Protein 3T8R (pdb70)

Organism: Staphylococcus aureus (strain Mu50 / ATCC 700699) (NCBI:txid158878)

Secondary structure (DSSP, 8-state):
-HHHHHHHHHHHHHHTTTTS--EEHHHHHHHTT--HHHHHHHHHHHHHTTSEEE-SSSSSEEEESS-GGG-BHHHHHHHHH-----TTS-HHHHHHHHHHHHHHHHHHHT-BHHHHHT----

Structure (mmCIF, N/CA/C/O backbone):
data_3T8R
#
_entry.id   3T8R
#
_cell.length_a   77.104
_cell.length_b   52.504
_cell.length_c   33.443
_cell.angle_alpha   90.00
_cell.angle_beta   98.52
_cell.angle_gamma   90.00
#
_symmetry.space_group_name_H-M   'C 1 2 1'
#
loop_
_entity.id
_entity.type
_entity.pdbx_description
1 polymer 'Staphylococcus aureus CymR'
2 water water
#
loop_
_atom_site.group_PDB
_atom_site.id
_atom_site.type_symbol
_atom_site.label_atom_id
_atom_site.label_alt_id
_atom_site.label_comp_id
_atom_site.label_asym_id
_atom_site.label_entity_id
_atom_site.label_seq_id
_atom_site.pdbx_PDB_ins_code
_atom_site.Cartn_x
_atom_site.Cartn_y
_atom_site.Cartn_z
_atom_site.occupancy
_atom_site.B_iso_or_equiv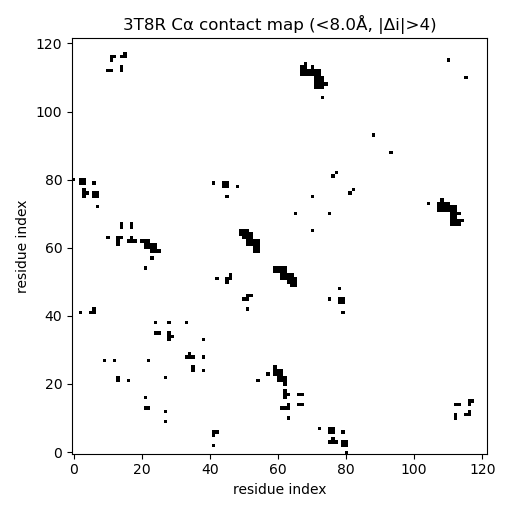
_atom_site.auth_seq_id
_atom_site.auth_comp_id
_atom_site.auth_asym_id
_atom_site.auth_atom_id
_atom_site.pdbx_PDB_model_num
ATOM 1 N N . SER A 1 7 ? -5.868 -13.106 4.414 1.00 44.84 4 SER A N 1
ATOM 2 C CA . SER A 1 7 ? -6.451 -13.946 5.461 1.00 41.78 4 SER A CA 1
ATOM 3 C C . SER A 1 7 ? -7.929 -14.200 5.212 1.00 37.88 4 SER A C 1
ATOM 4 O O . SER A 1 7 ? -8.733 -13.264 5.223 1.00 33.39 4 SER A O 1
ATOM 7 N N . THR A 1 8 ? -8.278 -15.466 4.989 1.00 36.09 5 THR A N 1
ATOM 8 C CA . THR A 1 8 ? -9.655 -15.836 4.705 1.00 30.71 5 THR A CA 1
ATOM 9 C C . THR A 1 8 ? -10.578 -15.426 5.857 1.00 26.49 5 THR A C 1
ATOM 10 O O . THR A 1 8 ? -11.650 -14.867 5.626 1.00 26.75 5 THR A O 1
ATOM 14 N N . LYS A 1 9 ? -10.153 -15.698 7.086 1.00 25.59 6 LYS A N 1
ATOM 15 C CA . LYS A 1 9 ? -10.906 -15.285 8.274 1.00 22.35 6 LYS A CA 1
ATOM 16 C C . LYS A 1 9 ? -11.128 -13.772 8.292 1.00 25.15 6 LYS A C 1
ATOM 17 O O . LYS A 1 9 ? -12.219 -13.300 8.600 1.00 24.63 6 LYS A O 1
ATOM 23 N N . GLY A 1 10 ? -10.076 -13.021 7.979 1.00 25.76 7 GLY A N 1
ATOM 24 C CA . GLY A 1 10 ? -10.146 -11.574 7.963 1.00 27.71 7 GLY A CA 1
ATOM 25 C C . GLY A 1 10 ? -11.159 -11.081 6.953 1.00 24.98 7 GLY A C 1
ATOM 26 O O . GLY A 1 10 ? -11.999 -10.245 7.277 1.00 23.24 7 GLY A O 1
ATOM 27 N N . ARG A 1 11 ? -11.087 -11.602 5.731 1.00 23.59 8 ARG A N 1
ATOM 28 C CA . ARG A 1 11 ? -12.035 -11.200 4.698 1.00 24.86 8 ARG A CA 1
ATOM 29 C C . ARG A 1 11 ? -13.474 -11.471 5.111 1.00 24.01 8 ARG A C 1
ATOM 30 O O . ARG A 1 11 ? -14.332 -10.595 5.007 1.00 22.90 8 ARG A O 1
ATOM 38 N N . TYR A 1 12 ? -13.747 -12.687 5.566 1.00 21.19 9 TYR A N 1
ATOM 39 C CA . TYR A 1 12 ? -15.124 -13.027 5.933 1.00 20.08 9 TYR A CA 1
ATOM 40 C C . TYR A 1 12 ? -15.569 -12.286 7.185 1.00 21.38 9 TYR A C 1
ATOM 41 O O . TYR A 1 12 ? -16.719 -11.908 7.292 1.00 20.09 9 TYR A O 1
ATOM 50 N N . GLY A 1 13 ? -14.645 -12.049 8.109 1.00 21.33 10 GLY A N 1
ATOM 51 C CA . GLY A 1 13 ? -14.965 -11.250 9.280 1.00 21.10 10 GLY A CA 1
ATOM 52 C C . GLY A 1 13 ? -15.392 -9.842 8.908 1.00 22.06 10 GLY A C 1
ATOM 53 O O . GLY A 1 13 ? -16.348 -9.297 9.470 1.00 20.21 10 GLY A O 1
ATOM 54 N N . LEU A 1 14 ? -14.672 -9.254 7.949 1.00 19.11 11 LEU A N 1
ATOM 55 C CA . LEU A 1 14 ? -14.968 -7.926 7.456 1.00 20.35 11 LEU A CA 1
ATOM 56 C C . LEU A 1 14 ? -16.346 -7.904 6.818 1.00 21.72 11 LEU A C 1
ATOM 57 O O . LEU A 1 14 ? -17.129 -6.988 7.062 1.00 19.37 11 LEU A O 1
ATOM 62 N N . THR A 1 15 ? -16.639 -8.919 6.009 1.00 21.62 12 THR A N 1
ATOM 63 C CA . THR A 1 15 ? -17.968 -9.043 5.405 1.00 21.12 12 THR A CA 1
ATOM 64 C C . THR A 1 15 ? -19.088 -9.118 6.442 1.00 23.24 12 THR A C 1
ATOM 65 O O . THR A 1 15 ? -20.117 -8.464 6.294 1.00 25.67 12 THR A O 1
ATOM 69 N N . LEU A 1 16 ? -18.888 -9.917 7.486 1.00 20.88 13 LEU A N 1
ATOM 70 C CA . LEU A 1 16 ? -19.818 -10.001 8.611 1.00 23.10 13 LEU A CA 1
ATOM 71 C C . LEU A 1 16 ? -20.076 -8.600 9.184 1.00 21.28 13 LEU A C 1
ATOM 72 O O . LEU A 1 16 ? -21.220 -8.171 9.363 1.00 21.21 13 LEU A O 1
ATOM 77 N N . MET A 1 17 ? -18.998 -7.878 9.446 1.00 19.29 14 MET A N 1
ATOM 78 C CA . MET A 1 17 ? -19.095 -6.578 10.091 1.00 18.38 14 MET A CA 1
ATOM 79 C C . MET A 1 17 ? -19.792 -5.533 9.212 1.00 18.67 14 MET A C 1
ATOM 80 O O . MET A 1 17 ? -20.539 -4.696 9.710 1.00 22.13 14 MET A O 1
ATOM 85 N N . ILE A 1 18 ? -19.560 -5.589 7.907 1.00 20.38 15 ILE A N 1
ATOM 86 C CA . ILE A 1 18 ? -20.224 -4.669 6.992 1.00 21.12 15 ILE A CA 1
ATOM 87 C C . ILE A 1 18 ? -21.728 -4.921 7.004 1.00 23.33 15 ILE A C 1
ATOM 88 O O . ILE A 1 18 ? -22.523 -3.984 7.033 1.00 26.77 15 ILE A O 1
ATOM 93 N N . SER A 1 19 ? -22.110 -6.192 7.011 1.00 23.39 16 SER A N 1
ATOM 94 C CA . SER A 1 19 ? -23.518 -6.577 7.106 1.00 27.46 16 SER A CA 1
ATOM 95 C C . SER A 1 19 ? -24.161 -6.001 8.363 1.00 26.50 16 SER A C 1
ATOM 96 O O . SER A 1 19 ? -25.243 -5.414 8.324 1.00 26.37 16 SER A O 1
ATOM 99 N N . LEU A 1 20 ? -23.486 -6.170 9.488 1.00 24.62 17 LEU A N 1
ATOM 100 C CA . LEU A 1 20 ? -24.016 -5.663 10.740 1.00 22.71 17 LEU A CA 1
ATOM 101 C C . LEU A 1 20 ? -24.046 -4.136 10.748 1.00 26.28 17 LEU A C 1
ATOM 102 O O . LEU A 1 20 ? -24.963 -3.527 11.310 1.00 26.95 17 LEU A O 1
ATOM 107 N N . ALA A 1 21 ? -23.049 -3.519 10.124 1.00 22.78 18 ALA A N 1
ATOM 108 C CA . ALA A 1 21 ? -22.965 -2.068 10.074 1.00 23.22 18 ALA A CA 1
ATOM 109 C C . ALA A 1 21 ? -24.121 -1.516 9.253 1.00 29.85 18 ALA A C 1
ATOM 110 O O . ALA A 1 21 ? -24.661 -0.450 9.549 1.00 32.94 18 ALA A O 1
ATOM 112 N N . LYS A 1 22 ? -24.522 -2.261 8.235 1.00 30.36 19 LYS A N 1
ATOM 113 C CA . LYS A 1 22 ? -25.611 -1.815 7.374 1.00 32.45 19 LYS A CA 1
ATOM 114 C C . LYS A 1 22 ? -26.950 -1.874 8.089 1.00 39.62 19 LYS A C 1
ATOM 115 O O . LYS A 1 22 ? -27.967 -1.426 7.562 1.00 43.34 19 LYS A O 1
ATOM 121 N N . LYS A 1 23 ? -26.940 -2.419 9.298 1.00 37.52 20 LYS A N 1
ATOM 122 C CA . LYS A 1 23 ? -28.153 -2.551 10.086 1.00 41.96 20 LYS A CA 1
ATOM 123 C C . LYS A 1 23 ? -28.046 -1.854 11.440 1.00 43.81 20 LYS A C 1
ATOM 124 O O . LYS A 1 23 ? -28.962 -1.948 12.254 1.00 47.87 20 LYS A O 1
ATOM 130 N N . GLU A 1 24 ? -26.940 -1.154 11.691 1.00 41.62 21 GLU A N 1
ATOM 131 C CA . GLU A 1 24 ? -26.709 -0.593 13.024 1.00 43.24 21 GLU A CA 1
ATOM 132 C C . GLU A 1 24 ? -27.956 0.089 13.602 1.00 46.08 21 GLU A C 1
ATOM 133 O O . GLU A 1 24 ? -28.521 0.994 12.991 1.00 51.20 21 GLU A O 1
ATOM 139 N N . GLY A 1 25 ? -28.384 -0.364 14.776 1.00 47.35 22 GLY A N 1
ATOM 140 C CA . GLY A 1 25 ? -29.523 0.226 15.455 1.00 52.24 22 GLY A CA 1
ATOM 141 C C . GLY A 1 25 ? -30.878 -0.239 14.944 1.00 55.32 22 GLY A C 1
ATOM 142 O O . GLY A 1 25 ? -31.903 0.365 15.258 1.00 60.28 22 GLY A O 1
ATOM 143 N N . GLN A 1 26 ? -30.887 -1.313 14.159 1.00 56.14 23 GLN A N 1
ATOM 144 C CA . GLN A 1 26 ? -32.131 -1.849 13.608 1.00 54.20 23 GLN A CA 1
ATOM 145 C C . GLN A 1 26 ? -32.378 -3.297 14.023 1.00 53.45 23 GLN A C 1
ATOM 146 O O . GLN A 1 26 ? -32.941 -4.083 13.257 1.00 59.21 23 GLN A O 1
ATOM 152 N N . GLY A 1 27 ? -31.961 -3.654 15.229 1.00 49.76 24 GLY A N 1
ATOM 153 C CA . GLY A 1 27 ? -32.153 -5.009 15.704 1.00 48.73 24 GLY A CA 1
ATOM 154 C C . GLY A 1 27 ? -30.998 -5.910 15.317 1.00 51.28 24 GLY A C 1
ATOM 155 O O . GLY A 1 27 ? -29.838 -5.501 15.382 1.00 50.99 24 GLY A O 1
ATOM 156 N N . CYS A 1 28 ? -31.307 -7.127 14.886 1.00 48.06 25 CYS A N 1
ATOM 157 C CA . CYS A 1 28 ? -30.269 -8.134 14.716 1.00 43.14 25 CYS A CA 1
ATOM 158 C C . CYS A 1 28 ? -30.286 -8.871 13.386 1.00 44.18 25 CYS A C 1
ATOM 159 O O . CYS A 1 28 ? -31.276 -8.859 12.653 1.00 45.94 25 CYS A O 1
ATOM 162 N N . ILE A 1 29 ? -29.160 -9.509 13.086 1.00 38.51 26 ILE A N 1
ATOM 163 C CA . ILE A 1 29 ? -29.060 -10.402 11.951 1.00 37.72 26 ILE A CA 1
ATOM 164 C C . ILE A 1 29 ? -28.662 -11.774 12.472 1.00 36.82 26 ILE A C 1
ATOM 165 O O . ILE A 1 29 ? -27.747 -11.896 13.291 1.00 32.65 26 ILE A O 1
ATOM 170 N N . SER A 1 30 ? -29.361 -12.807 12.016 1.00 37.78 27 SER A N 1
ATOM 171 C CA . SER A 1 30 ? -29.060 -14.162 12.458 1.00 34.96 27 SER A CA 1
ATOM 172 C C . SER A 1 30 ? -27.731 -14.607 11.885 1.00 32.97 27 SER A C 1
ATOM 173 O O . SER A 1 30 ? -27.374 -14.241 10.762 1.00 33.48 27 SER A O 1
ATOM 176 N N . LEU A 1 31 ? -26.991 -15.389 12.661 1.00 33.84 28 LEU A N 1
ATOM 177 C CA . LEU A 1 31 ? -25.776 -16.001 12.148 1.00 31.39 28 LEU A CA 1
ATOM 178 C C . LEU A 1 31 ? -26.145 -16.828 10.938 1.00 33.18 28 LEU A C 1
ATOM 179 O O . LEU A 1 31 ? -25.444 -16.826 9.924 1.00 32.87 28 LEU A O 1
ATOM 184 N N . LYS A 1 32 ? -27.264 -17.531 11.051 1.00 32.85 29 LYS A N 1
ATOM 185 C CA . LYS A 1 32 ? -27.732 -18.379 9.962 1.00 36.92 29 LYS A CA 1
ATOM 186 C C . LYS A 1 32 ? -27.850 -17.604 8.651 1.00 31.94 29 LYS A C 1
ATOM 187 O O . LYS A 1 32 ? -27.412 -18.078 7.603 1.00 33.25 29 LYS A O 1
ATOM 193 N N . SER A 1 33 ? -28.426 -16.408 8.710 1.00 35.05 30 SER A N 1
ATOM 194 C CA . SER A 1 33 ? -28.622 -15.625 7.493 1.00 34.87 30 SER A CA 1
ATOM 195 C C . SER A 1 33 ? -27.294 -15.101 6.912 1.00 34.20 30 SER A C 1
ATOM 196 O O . SER A 1 33 ? -27.100 -15.114 5.709 1.00 32.57 30 SER A O 1
ATOM 199 N N . ILE A 1 34 ? -26.374 -14.675 7.771 1.00 30.47 31 ILE A N 1
ATOM 200 C CA . ILE A 1 34 ? -25.065 -14.215 7.309 1.00 30.97 31 ILE A CA 1
ATOM 201 C C . ILE A 1 34 ? -24.262 -15.338 6.656 1.00 30.23 31 ILE A C 1
ATOM 202 O O . ILE A 1 34 ? -23.667 -15.149 5.589 1.00 32.66 31 ILE A O 1
ATOM 207 N N . ALA A 1 35 ? -24.246 -16.509 7.288 1.00 28.91 32 ALA A N 1
ATOM 208 C CA . ALA A 1 35 ? -23.530 -17.658 6.747 1.00 28.79 32 ALA A CA 1
ATOM 209 C C . ALA A 1 35 ? -24.085 -18.019 5.376 1.00 29.49 32 ALA A C 1
ATOM 210 O O . ALA A 1 35 ? -23.337 -18.242 4.425 1.00 29.63 32 ALA A O 1
ATOM 212 N N . GLU A 1 36 ? -25.407 -18.079 5.288 1.00 31.28 33 GLU A N 1
ATOM 213 C CA . GLU A 1 36 ? -26.057 -18.401 4.032 1.00 35.14 33 GLU A CA 1
ATOM 214 C C . GLU A 1 36 ? -25.730 -17.348 2.989 1.00 34.77 33 GLU A C 1
ATOM 215 O O . GLU A 1 36 ? -25.353 -17.686 1.873 1.00 35.75 33 GLU A O 1
ATOM 221 N N . GLU A 1 37 ? -25.845 -16.079 3.371 1.00 37.02 34 GLU A N 1
ATOM 222 C CA . GLU A 1 37 ? -25.570 -14.974 2.449 1.00 36.26 34 GLU A CA 1
ATOM 223 C C . GLU A 1 37 ? -24.155 -15.006 1.870 1.00 37.09 34 GLU A C 1
ATOM 224 O O . GLU A 1 37 ? -23.923 -14.503 0.770 1.00 43.34 34 GLU A O 1
ATOM 230 N N . ASN A 1 38 ? -23.217 -15.598 2.605 1.00 33.22 35 ASN A N 1
ATOM 231 C CA . ASN A 1 38 ? -21.801 -15.573 2.220 1.00 32.00 35 ASN A CA 1
ATOM 232 C C . ASN A 1 38 ? -21.162 -16.929 1.928 1.00 29.34 35 ASN A C 1
ATOM 233 O O . ASN A 1 38 ? -19.940 -17.049 1.800 1.00 28.83 35 ASN A O 1
ATOM 238 N N . ASN A 1 39 ? -22.000 -17.948 1.804 1.00 29.71 36 ASN A N 1
ATOM 239 C CA . ASN A 1 39 ? -21.540 -19.281 1.466 1.00 27.39 36 ASN A CA 1
ATOM 240 C C . ASN A 1 39 ? -20.505 -19.826 2.439 1.00 26.38 36 ASN A C 1
ATOM 241 O O . ASN A 1 39 ? -19.473 -20.337 2.032 1.00 26.26 36 ASN A O 1
ATOM 246 N N . LEU A 1 40 ? -20.793 -19.714 3.731 1.00 24.49 37 LEU A N 1
ATOM 247 C CA . LEU A 1 40 ? -19.908 -20.222 4.769 1.00 22.87 37 LEU A CA 1
ATOM 248 C C . LEU A 1 40 ? -20.741 -21.135 5.653 1.00 22.36 37 LEU A C 1
ATOM 249 O O . LEU A 1 40 ? -21.939 -20.931 5.785 1.00 25.71 37 LEU A O 1
ATOM 254 N N . SER A 1 41 ? -20.113 -22.123 6.273 1.00 21.38 38 SER A N 1
ATOM 255 C CA . SER A 1 41 ? -20.813 -22.894 7.307 1.00 22.65 38 SER A CA 1
ATOM 256 C C . SER A 1 41 ? -21.042 -22.030 8.541 1.00 27.16 38 SER A C 1
ATOM 257 O O . SER A 1 41 ? -20.251 -21.127 8.824 1.00 25.56 38 SER A O 1
ATOM 260 N N . ASP A 1 42 ? -22.121 -22.310 9.275 1.00 26.47 39 ASP A N 1
ATOM 261 C CA . ASP A 1 42 ? -22.411 -21.591 10.515 1.00 28.79 39 ASP A CA 1
ATOM 262 C C . ASP A 1 42 ? -21.278 -21.801 11.507 1.00 24.62 39 ASP A C 1
ATOM 263 O O . ASP A 1 42 ? -20.953 -20.910 12.289 1.00 28.38 39 ASP A O 1
ATOM 268 N N . LEU A 1 43 ? -20.677 -22.978 11.459 1.00 23.73 40 LEU A N 1
ATOM 269 C CA . LEU A 1 43 ? -19.592 -23.318 12.366 1.00 26.68 40 LEU A CA 1
ATOM 270 C C . LEU A 1 43 ? -18.370 -22.447 12.088 1.00 30.28 40 LEU A C 1
ATOM 271 O O . LEU A 1 43 ? -17.704 -21.982 13.014 1.00 30.15 40 LEU A O 1
ATOM 276 N N . TYR A 1 44 ? -18.078 -22.220 10.809 1.00 23.50 41 TYR A N 1
ATOM 277 C CA . TYR A 1 44 ? -16.955 -21.379 10.450 1.00 28.04 41 TYR A CA 1
ATOM 278 C C . TYR A 1 44 ? -17.237 -19.946 10.885 1.00 24.51 41 TYR A C 1
ATOM 279 O O . TYR A 1 44 ? -16.352 -19.259 11.382 1.00 26.52 41 TYR A O 1
ATOM 288 N N . LEU A 1 45 ? -18.479 -19.506 10.722 1.00 24.92 42 LEU A N 1
ATOM 289 C CA . LEU A 1 45 ? -18.848 -18.144 11.092 1.00 24.86 42 LEU A CA 1
ATOM 290 C C . LEU A 1 45 ? -18.640 -17.974 12.592 1.00 24.47 42 LEU A C 1
ATOM 291 O O . LEU A 1 45 ? -18.194 -16.928 13.058 1.00 24.04 42 LEU A O 1
ATOM 296 N N . GLU A 1 46 ? -18.963 -19.020 13.337 1.00 27.30 43 GLU A N 1
ATOM 297 C CA . GLU A 1 46 ? -18.821 -19.001 14.786 1.00 27.98 43 GLU A CA 1
ATOM 298 C C . GLU A 1 46 ? -17.397 -18.670 15.210 1.00 27.48 43 GLU A C 1
ATOM 299 O O . GLU A 1 46 ? -17.187 -17.982 16.207 1.00 31.02 43 GLU A O 1
ATOM 305 N N . GLN A 1 47 ? -16.421 -19.146 14.447 1.00 27.97 44 GLN A N 1
ATOM 306 C CA . GLN A 1 47 ? -15.015 -18.888 14.749 1.00 29.57 44 GLN A CA 1
ATOM 307 C C . GLN A 1 47 ? -14.617 -17.438 14.512 1.00 31.69 44 GLN A C 1
ATOM 308 O O . GLN A 1 47 ? -13.620 -16.965 15.055 1.00 34.79 44 GLN A O 1
ATOM 314 N N . LEU A 1 48 ? -15.397 -16.736 13.700 1.00 25.52 45 LEU A N 1
ATOM 315 C CA . LEU A 1 48 ? -15.136 -15.328 13.442 1.00 27.34 45 LEU A CA 1
ATOM 316 C C . LEU A 1 48 ? -15.833 -14.508 14.505 1.00 26.37 45 LEU A C 1
ATOM 317 O O . LEU A 1 48 ? -15.298 -13.520 15.000 1.00 26.52 45 LEU A O 1
ATOM 322 N N . VAL A 1 49 ? -17.043 -14.925 14.847 1.00 25.53 46 VAL A N 1
ATOM 323 C CA . VAL A 1 49 ? -17.846 -14.202 15.818 1.00 24.30 46 VAL A CA 1
ATOM 324 C C . VAL A 1 49 ? -17.177 -14.190 17.186 1.00 30.55 46 VAL A C 1
ATOM 325 O O . VAL A 1 49 ? -17.159 -13.166 17.866 1.00 32.00 46 VAL A O 1
ATOM 329 N N . GLY A 1 50 ? -16.621 -15.327 17.582 1.00 31.64 47 GLY A N 1
ATOM 330 C CA . GLY A 1 50 ? -15.971 -15.443 18.877 1.00 31.21 47 GLY A CA 1
ATOM 331 C C . GLY A 1 50 ? -15.064 -14.271 19.218 1.00 30.82 47 GLY A C 1
ATOM 332 O O . GLY A 1 50 ? -15.306 -13.565 20.201 1.00 30.50 47 GLY A O 1
ATOM 333 N N . PRO A 1 51 ? -14.017 -14.055 18.406 1.00 28.72 48 PRO A N 1
ATOM 334 C CA . PRO A 1 51 ? -13.044 -12.980 18.623 1.00 28.95 48 PRO A CA 1
ATOM 335 C C . PRO A 1 51 ? -13.643 -11.573 18.537 1.00 28.51 48 PRO A C 1
ATOM 336 O O . PRO A 1 51 ? -13.256 -10.707 19.316 1.00 28.12 48 PRO A O 1
ATOM 340 N N . LEU A 1 52 ? -14.575 -11.354 17.616 1.00 26.59 49 LEU A N 1
ATOM 341 C CA . LEU A 1 52 ? -15.254 -10.061 17.505 1.00 24.90 49 LEU A CA 1
ATOM 342 C C . LEU A 1 52 ? -16.082 -9.733 18.752 1.00 26.41 49 LEU A C 1
ATOM 343 O O . LEU A 1 52 ? -16.144 -8.581 19.211 1.00 25.54 49 LEU A O 1
ATOM 348 N N . ARG A 1 53 ? -16.716 -10.761 19.299 1.00 25.28 50 ARG A N 1
ATOM 349 C CA . ARG A 1 53 ? -17.512 -10.622 20.504 1.00 28.75 50 ARG A CA 1
ATOM 350 C C . ARG A 1 53 ? -16.587 -10.331 21.687 1.00 27.42 50 ARG A C 1
ATOM 351 O O . ARG A 1 53 ? -16.850 -9.446 22.505 1.00 26.93 50 ARG A O 1
ATOM 359 N N . ASN A 1 54 ? -15.487 -11.065 21.761 1.00 29.25 51 ASN A N 1
ATOM 360 C CA . ASN A 1 54 ? -14.537 -10.900 22.856 1.00 31.51 51 ASN A CA 1
ATOM 361 C C . ASN A 1 54 ? -13.881 -9.530 22.883 1.00 32.69 51 ASN A C 1
ATOM 362 O O . ASN A 1 54 ? -13.544 -9.013 23.947 1.00 33.51 51 ASN A O 1
ATOM 367 N N . ALA A 1 55 ? -13.714 -8.936 21.706 1.00 29.73 52 ALA A N 1
ATOM 368 C CA . ALA A 1 55 ? -13.133 -7.604 21.599 1.00 31.28 52 ALA A CA 1
ATOM 369 C C . ALA A 1 55 ? -14.170 -6.522 21.865 1.00 30.39 52 ALA A C 1
ATOM 370 O O . ALA A 1 55 ? -13.835 -5.344 21.908 1.00 31.79 52 ALA A O 1
ATOM 372 N N . GLY A 1 56 ? -15.429 -6.927 22.005 1.00 25.56 53 GLY A N 1
ATOM 373 C CA . GLY A 1 56 ? -16.515 -6.012 22.316 1.00 26.69 53 GLY A CA 1
ATOM 374 C C . GLY A 1 56 ? -17.111 -5.262 21.134 1.00 25.83 53 GLY A C 1
ATOM 375 O O . GLY A 1 56 ? -17.824 -4.278 21.309 1.00 23.54 53 GLY A O 1
ATOM 376 N N . LEU A 1 57 ? -16.829 -5.723 19.920 1.00 22.84 54 LEU A N 1
ATOM 377 C CA . LEU A 1 57 ? -17.294 -5.006 18.737 1.00 20.41 54 LEU A CA 1
ATOM 378 C C . LEU A 1 57 ? -18.707 -5.384 18.357 1.00 18.73 54 LEU A C 1
ATOM 379 O O . LEU A 1 57 ? -19.434 -4.574 17.787 1.00 21.28 54 LEU A O 1
ATOM 384 N N . ILE A 1 58 ? -19.088 -6.625 18.644 1.00 21.35 55 ILE A N 1
ATOM 385 C CA . ILE A 1 58 ? -20.437 -7.098 18.376 1.00 20.39 55 ILE A CA 1
ATOM 386 C C . ILE A 1 58 ? -20.989 -7.801 19.615 1.00 24.51 55 ILE A C 1
ATOM 387 O O . ILE A 1 58 ? -20.231 -8.166 20.517 1.00 24.57 55 ILE A O 1
ATOM 392 N N . ARG A 1 59 ? -22.299 -8.000 19.643 1.00 21.43 56 ARG A N 1
ATOM 393 C CA . ARG A 1 59 ? -22.929 -8.712 20.754 1.00 24.59 56 ARG A CA 1
ATOM 394 C C . ARG A 1 59 ? -24.139 -9.489 20.271 1.00 26.59 56 ARG A C 1
ATOM 395 O O . ARG A 1 59 ? -24.761 -9.141 19.268 1.00 22.88 56 ARG A O 1
ATOM 403 N N . SER A 1 60 ? -24.462 -10.565 20.978 1.00 28.39 57 SER A N 1
ATOM 404 C CA . SER A 1 60 ? -25.627 -11.357 20.620 1.00 30.48 57 SER A CA 1
ATOM 405 C C . SER A 1 60 ? -26.848 -10.824 21.356 1.00 37.62 57 SER A C 1
ATOM 406 O O . SER A 1 60 ? -26.716 -10.224 22.422 1.00 37.26 57 SER A O 1
ATOM 409 N N . VAL A 1 61 ? -28.028 -11.007 20.769 1.00 36.28 58 VAL A N 1
ATOM 410 C CA . VAL A 1 61 ? -29.273 -10.638 21.433 1.00 43.18 58 VAL A CA 1
ATOM 411 C C . VAL A 1 61 ? -29.846 -11.877 22.105 1.00 48.31 58 VAL A C 1
ATOM 412 O O . VAL A 1 61 ? -29.700 -12.995 21.602 1.00 48.14 58 VAL A O 1
ATOM 416 N N . ARG A 1 62 ? -30.506 -11.675 23.238 1.00 49.52 59 ARG A N 1
ATOM 417 C CA . ARG A 1 62 ? -30.863 -12.785 24.119 1.00 54.27 59 ARG A CA 1
ATOM 418 C C . ARG A 1 62 ? -31.772 -13.862 23.509 1.00 54.49 59 ARG A C 1
ATOM 419 O O . ARG A 1 62 ? -31.704 -15.026 23.904 1.00 56.29 59 ARG A O 1
ATOM 427 N N . GLY A 1 63 ? -32.610 -13.492 22.547 1.00 53.17 60 GLY A N 1
ATOM 428 C CA . GLY A 1 63 ? -33.617 -14.422 22.064 1.00 53.33 60 GLY A CA 1
ATOM 429 C C . GLY A 1 63 ? -33.357 -15.127 20.743 1.00 57.38 60 GLY A C 1
ATOM 430 O O . GLY A 1 63 ? -33.914 -16.198 20.488 1.00 56.00 60 GLY A O 1
ATOM 431 N N . ALA A 1 64 ? -32.508 -14.542 19.906 1.00 51.24 61 ALA A N 1
ATOM 432 C CA . ALA A 1 64 ? -32.419 -14.954 18.510 1.00 49.03 61 ALA A CA 1
ATOM 433 C C . ALA A 1 64 ? -31.660 -16.256 18.257 1.00 45.83 61 ALA A C 1
ATOM 434 O O . ALA A 1 64 ? -31.392 -16.601 17.103 1.00 46.51 61 ALA A O 1
ATOM 436 N N . LYS A 1 65 ? -31.324 -16.983 19.319 1.00 45.01 62 LYS A N 1
ATOM 437 C CA . LYS A 1 65 ? -30.611 -18.251 19.169 1.00 42.64 62 LYS A CA 1
ATOM 438 C C . LYS A 1 65 ? -29.491 -18.093 18.145 1.00 40.75 62 LYS A C 1
ATOM 439 O O . LYS A 1 65 ? -29.355 -18.896 17.223 1.00 43.28 62 LYS A O 1
ATOM 445 N N . GLY A 1 66 ? -28.699 -17.037 18.309 1.00 38.97 63 GLY A N 1
ATOM 446 C CA . GLY A 1 66 ? -27.612 -16.745 17.394 1.00 37.93 63 GLY A CA 1
ATOM 447 C C . GLY A 1 66 ? -27.928 -15.574 16.480 1.00 37.92 63 GLY A C 1
ATOM 448 O O . GLY A 1 66 ? -27.841 -15.693 15.263 1.00 38.92 63 GLY A O 1
ATOM 449 N N . GLY A 1 67 ? -28.315 -14.448 17.075 1.00 39.88 64 GLY A N 1
ATOM 450 C CA . GLY A 1 67 ? -28.576 -13.220 16.337 1.00 35.81 64 GLY A CA 1
ATOM 451 C C . GLY A 1 67 ? -27.662 -12.136 16.864 1.00 32.73 64 GLY A C 1
ATOM 452 O O . GLY A 1 67 ? -27.419 -12.064 18.067 1.00 32.77 64 GLY A O 1
ATOM 453 N N . TYR A 1 68 ? -27.151 -11.295 15.969 1.00 33.16 65 TYR A N 1
ATOM 454 C CA . TYR A 1 68 ? -26.078 -10.372 16.327 1.00 28.06 65 TYR A CA 1
ATOM 455 C C . TYR A 1 68 ? -26.302 -8.932 15.888 1.00 28.04 65 TYR A C 1
ATOM 456 O O . TYR A 1 68 ? -27.064 -8.662 14.964 1.00 25.57 65 TYR A O 1
ATOM 465 N N . GLN A 1 69 ? -25.609 -8.016 16.563 1.00 23.40 66 GLN A N 1
ATOM 466 C CA . GLN A 1 69 ? -25.643 -6.607 16.212 1.00 25.13 66 GLN A CA 1
ATOM 467 C C . GLN A 1 69 ? -24.305 -5.976 16.594 1.00 22.55 66 GLN A C 1
ATOM 468 O O . GLN A 1 69 ? -23.575 -6.504 17.426 1.00 22.34 66 GLN A O 1
ATOM 474 N N . LEU A 1 70 ? -23.967 -4.863 15.959 1.00 22.46 67 LEU A N 1
ATOM 475 C CA . LEU A 1 70 ? -22.822 -4.089 16.396 1.00 19.68 67 LEU A CA 1
ATOM 476 C C . LEU A 1 70 ? -23.022 -3.647 17.841 1.00 24.32 67 LEU A C 1
ATOM 477 O O . LEU A 1 70 ? -24.117 -3.269 18.231 1.00 24.79 67 LEU A O 1
ATOM 482 N N . ARG A 1 71 ? -21.962 -3.699 18.633 1.00 22.47 68 ARG A N 1
ATOM 483 C CA . ARG A 1 71 ? -22.009 -3.191 19.987 1.00 22.03 68 ARG A CA 1
ATOM 484 C C . ARG A 1 71 ? -21.362 -1.810 20.061 1.00 24.69 68 ARG A C 1
ATOM 485 O O . ARG A 1 71 ? -21.671 -1.007 20.951 1.00 25.96 68 ARG A O 1
ATOM 493 N N . VAL A 1 72 ? -20.459 -1.555 19.118 1.00 23.44 69 VAL A N 1
ATOM 494 C CA . VAL A 1 72 ? -19.762 -0.294 18.989 1.00 26.13 69 VAL A CA 1
ATOM 495 C C . VAL A 1 72 ? -20.140 0.289 17.634 1.00 25.07 69 VAL A C 1
ATOM 496 O O . VAL A 1 72 ? -20.252 -0.452 16.652 1.00 27.61 69 VAL A O 1
ATOM 500 N N . PRO A 1 73 ? -20.352 1.611 17.571 1.00 24.12 70 PRO A N 1
ATOM 501 C CA . PRO A 1 73 ? -20.762 2.237 16.305 1.00 25.27 70 PRO A CA 1
ATOM 502 C C . PRO A 1 73 ? -19.746 2.052 15.187 1.00 22.92 70 PRO A C 1
ATOM 503 O O . PRO A 1 73 ? -18.538 2.029 15.430 1.00 21.83 70 PRO A O 1
ATOM 507 N N . ALA A 1 74 ? -20.250 1.917 13.965 1.00 21.06 71 ALA A N 1
ATOM 508 C CA . ALA A 1 74 ? -19.397 1.621 12.820 1.00 22.02 71 ALA A CA 1
ATOM 509 C C . ALA A 1 74 ? -18.305 2.662 12.603 1.00 23.63 71 ALA A C 1
ATOM 510 O O . ALA A 1 74 ? -17.208 2.333 12.126 1.00 21.59 71 ALA A O 1
ATOM 512 N N . GLU A 1 75 ? -18.605 3.912 12.934 1.00 22.23 72 GLU A N 1
ATOM 513 C CA . GLU A 1 75 ? -17.670 5.001 12.703 1.00 22.98 72 GLU A CA 1
ATOM 514 C C . GLU A 1 75 ? -16.449 4.922 13.615 1.00 25.97 72 GLU A C 1
ATOM 515 O O 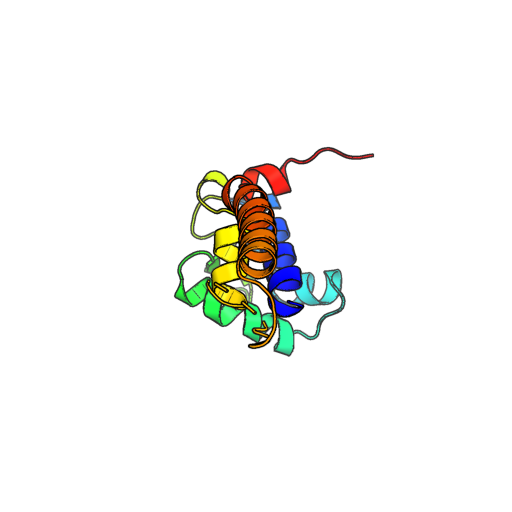. GLU A 1 75 ? -15.444 5.596 13.377 1.00 29.07 72 GLU A O 1
ATOM 521 N N . GLU A 1 76 ? -16.519 4.069 14.630 1.00 24.36 73 GLU A N 1
ATOM 522 C CA . GLU A 1 76 ? -15.419 3.896 15.577 1.00 23.50 73 GLU A CA 1
ATOM 523 C C . GLU A 1 76 ? -14.534 2.698 15.256 1.00 28.63 73 GLU A C 1
ATOM 524 O O . GLU A 1 76 ? -13.568 2.432 15.974 1.00 27.51 73 GLU A O 1
ATOM 530 N N . ILE A 1 77 ? -14.858 1.964 14.191 1.00 24.12 74 ILE A N 1
ATOM 531 C CA . ILE A 1 77 ? -14.162 0.718 13.896 1.00 19.61 74 ILE A CA 1
ATOM 532 C C . ILE A 1 77 ? -13.513 0.807 12.526 1.00 23.16 74 ILE A C 1
ATOM 533 O O . ILE A 1 77 ? -14.170 1.202 11.569 1.00 21.59 74 ILE A O 1
ATOM 538 N N . SER A 1 78 ? -12.236 0.447 12.438 1.00 21.88 75 SER A N 1
ATOM 539 C CA . SER A 1 78 ? -11.548 0.442 11.143 1.00 25.15 75 SER A CA 1
ATOM 540 C C . SER A 1 78 ? -11.424 -0.969 10.572 1.00 23.67 75 SER A C 1
ATOM 541 O O . SER A 1 78 ? -11.485 -1.966 11.294 1.00 22.14 75 SER A O 1
ATOM 544 N N . ALA A 1 79 ? -11.271 -1.049 9.254 1.00 22.98 76 ALA A N 1
ATOM 545 C CA . ALA A 1 79 ? -11.074 -2.337 8.606 1.00 21.81 76 ALA A CA 1
ATOM 546 C C . ALA A 1 79 ? -9.835 -2.992 9.196 1.00 20.11 76 ALA A C 1
ATOM 547 O O . ALA A 1 79 ? -9.781 -4.210 9.397 1.00 21.57 76 ALA A O 1
ATOM 549 N N . GLY A 1 80 ? -8.838 -2.163 9.493 1.00 20.78 77 GLY A N 1
ATOM 550 C CA . GLY A 1 80 ? -7.606 -2.652 10.073 1.00 26.33 77 GLY A CA 1
ATOM 551 C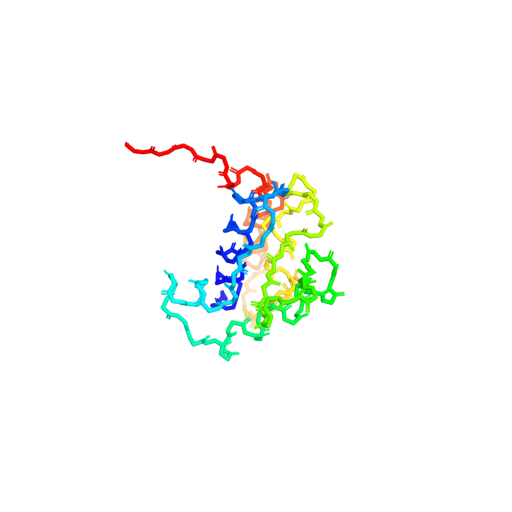 C . GLY A 1 80 ? -7.840 -3.310 11.419 1.00 24.48 77 GLY A C 1
ATOM 552 O O . GLY A 1 80 ? -7.275 -4.373 11.695 1.00 27.12 77 GLY A O 1
ATOM 553 N N . ASP A 1 81 ? -8.671 -2.675 12.243 1.00 24.54 78 ASP A N 1
ATOM 554 C CA . ASP A 1 81 ? -9.030 -3.206 13.557 1.00 23.71 78 ASP A CA 1
ATOM 555 C C . ASP A 1 81 ? -9.568 -4.626 13.386 1.00 26.44 78 ASP A C 1
ATOM 556 O O . ASP A 1 81 ? -9.187 -5.554 14.103 1.00 25.55 78 ASP A O 1
ATOM 561 N N . ILE A 1 82 ? -10.459 -4.790 12.414 1.00 21.95 79 ILE A N 1
ATOM 562 C CA . ILE A 1 82 ? -11.116 -6.066 12.210 1.00 22.63 79 ILE A CA 1
ATOM 563 C C . ILE A 1 82 ? -10.139 -7.126 11.730 1.00 24.27 79 ILE A C 1
ATOM 564 O O . ILE A 1 82 ? -10.107 -8.247 12.233 1.00 23.97 79 ILE A O 1
ATOM 569 N N . ILE A 1 83 ? -9.330 -6.775 10.743 1.00 25.05 80 ILE A N 1
ATOM 570 C CA . ILE A 1 83 ? -8.359 -7.720 10.235 1.00 24.76 80 ILE A CA 1
ATOM 571 C C . ILE A 1 83 ? -7.401 -8.157 11.339 1.00 26.93 80 ILE A C 1
ATOM 572 O O . ILE A 1 83 ? -7.121 -9.343 11.497 1.00 28.98 80 ILE A O 1
ATOM 577 N N . ARG A 1 84 ? -6.918 -7.191 12.110 1.00 29.22 81 ARG A N 1
ATOM 578 C CA . ARG A 1 84 ? -5.991 -7.478 13.199 1.00 31.93 81 ARG A CA 1
ATOM 579 C C . ARG A 1 84 ? -6.546 -8.501 14.184 1.00 32.19 81 ARG A C 1
ATOM 580 O O . ARG A 1 84 ? -5.853 -9.435 14.574 1.00 35.67 81 ARG A O 1
ATOM 588 N N . LEU A 1 85 ? -7.806 -8.340 14.566 1.00 29.61 82 LEU A N 1
ATOM 589 C CA . LEU A 1 85 ? -8.419 -9.230 15.540 1.00 23.70 82 LEU A CA 1
ATOM 590 C C . LEU A 1 85 ? -8.496 -10.666 15.040 1.00 32.96 82 LEU A C 1
ATOM 591 O O . LEU A 1 85 ? -8.312 -11.614 15.801 1.00 33.60 82 LEU A O 1
ATOM 596 N N . LEU A 1 86 ? -8.769 -10.829 13.754 1.00 27.70 83 LEU A N 1
ATOM 597 C CA . LEU A 1 86 ? -8.988 -12.158 13.213 1.00 27.89 83 LEU A CA 1
ATOM 598 C C . LEU A 1 86 ? -7.727 -12.830 12.677 1.00 33.87 83 LEU A C 1
ATOM 599 O O . LEU A 1 86 ? -7.597 -14.049 12.759 1.00 38.63 83 LEU A O 1
ATOM 604 N N . GLU A 1 87 ? -6.800 -12.043 12.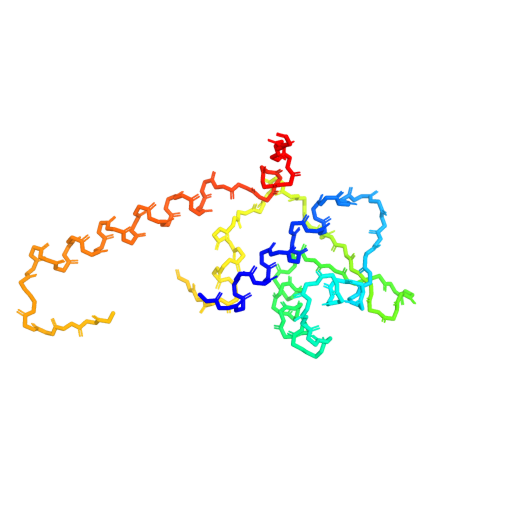144 1.00 34.81 84 GLU A N 1
ATOM 605 C CA . GLU A 1 87 ? -5.646 -12.616 11.446 1.00 41.61 84 GLU A CA 1
ATOM 606 C C . GLU A 1 87 ? -4.336 -12.432 12.198 1.00 47.99 84 GLU A C 1
ATOM 607 O O . GLU A 1 87 ? -3.490 -13.329 12.211 1.00 51.00 84 GLU A O 1
ATOM 613 N N . GLY A 1 88 ? -4.166 -11.268 12.819 1.00 45.65 85 GLY A N 1
ATOM 614 C CA . GLY A 1 88 ? -2.909 -10.937 13.469 1.00 47.89 85 GLY A CA 1
ATOM 615 C C . GLY A 1 88 ? -2.531 -9.477 13.298 1.00 44.76 85 GLY A C 1
ATOM 616 O O . GLY A 1 88 ? -2.949 -8.828 12.341 1.00 43.64 85 GLY A O 1
ATOM 617 N N . PRO A 1 89 ? -1.720 -8.953 14.228 1.00 49.52 86 PRO A N 1
ATOM 618 C CA . PRO A 1 89 ? -1.411 -7.521 14.324 1.00 44.24 86 PRO A CA 1
ATOM 619 C C . PRO A 1 89 ? -0.541 -7.001 13.183 1.00 47.70 86 PRO A C 1
ATOM 620 O O . PRO A 1 89 ? -0.427 -5.777 13.080 1.00 50.21 86 PRO A O 1
ATOM 624 N N . GLU A 1 94 ? 7.527 -12.977 4.849 1.00 42.79 91 GLU A N 1
ATOM 625 C CA . GLU A 1 94 ? 8.504 -13.902 5.409 1.00 46.77 91 GLU A CA 1
ATOM 626 C C . GLU A 1 94 ? 9.924 -13.425 5.140 1.00 43.08 91 GLU A C 1
ATOM 627 O O . GLU A 1 94 ? 10.258 -13.046 4.018 1.00 43.81 91 GLU A O 1
ATOM 633 N N . SER A 1 95 ? 10.762 -13.468 6.171 1.00 41.84 92 SER A N 1
ATOM 634 C CA . SER A 1 95 ? 12.126 -12.964 6.067 1.00 41.76 92 SER A CA 1
ATOM 635 C C . SER A 1 95 ? 13.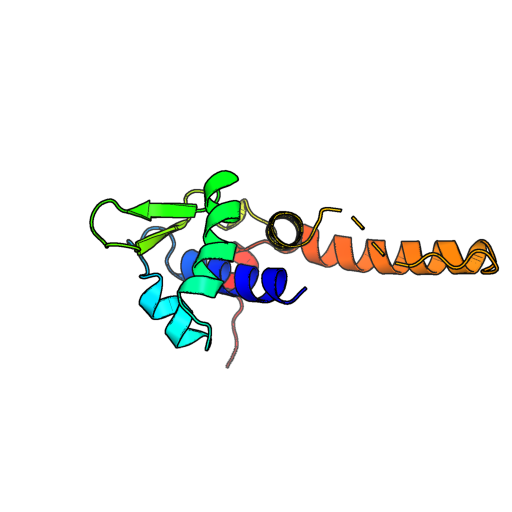054 -13.921 5.322 1.00 47.22 92 SER A C 1
ATOM 636 O O . SER A 1 95 ? 13.022 -15.134 5.528 1.00 51.20 92 SER A O 1
ATOM 639 N N . ILE A 1 96 ? 13.874 -13.355 4.445 1.00 44.12 93 ILE A N 1
ATOM 640 C CA . ILE A 1 96 ? 14.893 -14.104 3.723 1.00 41.06 93 ILE A CA 1
ATOM 641 C C . ILE A 1 96 ? 16.223 -13.461 4.067 1.00 43.69 93 ILE A C 1
ATOM 642 O O . ILE A 1 96 ? 16.473 -12.309 3.718 1.00 39.77 93 ILE A O 1
ATOM 647 N N . GLU A 1 97 ? 17.072 -14.198 4.768 1.00 42.03 94 GLU A N 1
ATOM 648 C CA . GLU A 1 97 ? 18.267 -13.600 5.350 1.00 48.58 94 GLU A CA 1
ATOM 649 C C . GLU A 1 97 ? 19.245 -12.979 4.344 1.00 44.23 94 GLU A C 1
ATOM 650 O O . GLU A 1 97 ? 19.989 -12.061 4.692 1.00 45.31 94 GLU A O 1
ATOM 656 N N . SER A 1 98 ? 19.240 -13.458 3.103 1.00 41.44 95 SER A N 1
ATOM 657 C CA . SER A 1 98 ? 20.161 -12.930 2.098 1.00 43.71 95 SER A CA 1
ATOM 658 C C . SER A 1 98 ? 19.719 -11.589 1.497 1.00 36.67 95 SER A C 1
ATOM 659 O O . SER A 1 98 ? 20.532 -10.873 0.917 1.00 42.46 95 SER A O 1
ATOM 662 N N . GLU A 1 99 ? 18.440 -11.249 1.640 1.00 37.57 96 GLU A N 1
ATOM 663 C CA . GLU A 1 99 ? 17.916 -10.017 1.051 1.00 32.99 96 GLU A CA 1
ATOM 664 C C . GLU A 1 99 ? 18.659 -8.787 1.532 1.00 33.66 96 GLU A C 1
ATOM 665 O O . GLU A 1 99 ? 18.849 -8.597 2.730 1.00 32.10 96 GLU A O 1
ATOM 671 N N . PRO A 1 100 ? 19.081 -7.936 0.590 1.00 29.82 97 PRO A N 1
ATOM 672 C CA . PRO A 1 100 ? 19.754 -6.695 0.974 1.00 31.11 97 PRO A CA 1
ATOM 673 C C . PRO A 1 100 ? 18.833 -5.806 1.805 1.00 26.54 97 PRO A C 1
ATOM 674 O O . PRO A 1 100 ? 17.608 -5.858 1.651 1.00 24.82 97 PRO A O 1
ATOM 678 N N . PRO A 1 101 ? 19.416 -5.004 2.701 1.00 28.85 98 PRO A N 1
ATOM 679 C CA . PRO A 1 101 ? 18.661 -4.094 3.559 1.00 27.87 98 PRO A CA 1
ATOM 680 C C . PRO A 1 101 ? 17.692 -3.180 2.798 1.00 25.66 98 PRO A C 1
ATOM 681 O O . PRO A 1 101 ? 16.586 -2.952 3.288 1.00 25.48 98 PRO A O 1
ATOM 685 N N . ALA A 1 102 ? 18.078 -2.664 1.636 1.00 24.05 99 ALA A N 1
ATOM 686 C CA . ALA A 1 102 ? 17.155 -1.827 0.880 1.00 24.94 99 ALA A CA 1
ATOM 687 C C . ALA A 1 102 ? 15.888 -2.584 0.479 1.00 20.73 99 ALA A C 1
ATOM 688 O O . ALA A 1 102 ? 14.793 -2.017 0.463 1.00 21.05 99 ALA A O 1
ATOM 690 N N . GLN A 1 103 ? 16.041 -3.853 0.122 1.00 21.21 100 GLN A N 1
ATOM 691 C CA . GLN A 1 103 ? 14.887 -4.650 -0.290 1.00 21.90 100 GLN A CA 1
ATOM 692 C C . GLN A 1 103 ? 13.990 -4.980 0.898 1.00 22.72 100 GLN A C 1
ATOM 693 O O . GLN A 1 103 ? 12.765 -4.937 0.796 1.00 20.31 100 GLN A O 1
ATOM 699 N N . LYS A 1 104 ? 14.602 -5.309 2.029 1.00 23.01 101 LYS A N 1
ATOM 700 C CA . LYS A 1 104 ? 13.820 -5.506 3.248 1.00 21.09 101 LYS A CA 1
ATOM 701 C C . LYS A 1 104 ? 13.010 -4.254 3.578 1.00 23.56 101 LYS A C 1
ATOM 702 O O . LYS A 1 104 ? 11.849 -4.349 3.963 1.00 24.34 101 LYS A O 1
ATOM 708 N N . GLN A 1 105 ? 13.614 -3.077 3.429 1.00 19.84 102 GLN A N 1
ATOM 709 C CA . GLN A 1 105 ? 12.907 -1.841 3.723 1.00 21.10 102 GLN A CA 1
ATOM 710 C C . GLN A 1 105 ? 11.788 -1.576 2.719 1.00 22.25 102 GLN A C 1
ATOM 711 O O . GLN A 1 105 ? 10.730 -1.053 3.072 1.00 22.31 102 GLN A O 1
ATOM 717 N N . LEU A 1 106 ? 12.022 -1.944 1.466 1.00 21.87 103 LEU A N 1
ATOM 718 C CA . LEU A 1 106 ? 10.980 -1.826 0.450 1.00 20.36 103 LEU A CA 1
ATOM 719 C C . LEU A 1 106 ? 9.719 -2.587 0.861 1.00 23.39 103 LEU A C 1
ATOM 720 O O . LEU A 1 106 ? 8.612 -2.058 0.774 1.00 24.08 103 LEU A O 1
ATOM 725 N N . TRP A 1 107 ? 9.882 -3.825 1.321 1.00 23.74 104 TRP A N 1
ATOM 726 C CA . TRP A 1 107 ? 8.731 -4.614 1.761 1.00 23.67 104 TRP A CA 1
ATOM 727 C C . TRP A 1 107 ? 8.043 -3.952 2.946 1.00 25.48 104 TRP A C 1
ATOM 728 O O . TRP A 1 107 ? 6.817 -3.998 3.069 1.00 25.06 104 TRP A O 1
ATOM 739 N N . ILE A 1 108 ? 8.831 -3.347 3.827 1.00 24.65 105 ILE A N 1
ATOM 740 C CA . ILE A 1 108 ? 8.256 -2.654 4.976 1.00 24.81 105 ILE A CA 1
ATOM 741 C C . ILE A 1 108 ? 7.414 -1.489 4.484 1.00 25.34 105 ILE A C 1
ATOM 742 O O . ILE A 1 108 ? 6.324 -1.227 5.011 1.00 25.07 105 ILE A O 1
ATOM 747 N N . ARG A 1 109 ? 7.926 -0.780 3.479 1.00 21.95 106 ARG A N 1
ATOM 748 C CA . ARG A 1 109 ? 7.206 0.351 2.898 1.00 22.25 106 ARG A CA 1
ATOM 749 C C . ARG A 1 109 ? 5.880 -0.098 2.293 1.00 23.78 106 ARG A C 1
ATOM 750 O O . ARG A 1 109 ? 4.863 0.582 2.433 1.00 25.87 106 ARG A O 1
ATOM 758 N N . MET A 1 110 ? 5.894 -1.237 1.617 1.00 21.36 107 MET A N 1
ATOM 759 C CA . MET A 1 110 ? 4.677 -1.783 1.028 1.00 22.03 107 MET A CA 1
ATOM 760 C C . MET A 1 110 ? 3.676 -2.149 2.118 1.00 23.59 107 MET A C 1
ATOM 761 O O . MET A 1 110 ? 2.525 -1.749 2.063 1.00 20.93 107 MET A O 1
ATOM 766 N N . ARG A 1 111 ? 4.138 -2.909 3.105 1.00 23.47 108 ARG A N 1
ATOM 767 C CA . ARG A 1 111 ? 3.318 -3.276 4.262 1.00 24.10 108 ARG A CA 1
ATOM 768 C C . ARG A 1 111 ? 2.662 -2.062 4.897 1.00 25.88 108 ARG A C 1
ATOM 769 O O . ARG A 1 111 ? 1.447 -2.051 5.145 1.00 24.65 108 ARG A O 1
ATOM 777 N N . ASP A 1 112 ? 3.464 -1.033 5.159 1.00 24.97 109 ASP A N 1
ATOM 778 C CA . ASP A 1 112 ? 2.967 0.201 5.751 1.00 25.10 109 ASP A CA 1
ATOM 779 C C . ASP A 1 112 ? 1.928 0.900 4.873 1.00 26.96 109 ASP A C 1
ATOM 780 O O . ASP A 1 112 ? 0.997 1.505 5.387 1.00 25.26 109 ASP A O 1
ATOM 785 N N . ALA A 1 113 ? 2.079 0.834 3.552 1.00 25.09 110 ALA A N 1
ATOM 786 C CA . ALA A 1 113 ? 1.076 1.436 2.678 1.00 25.00 110 ALA A CA 1
ATOM 787 C C . ALA A 1 113 ? -0.269 0.716 2.802 1.00 23.61 110 ALA A C 1
ATOM 788 O O . ALA A 1 113 ? -1.322 1.346 2.785 1.00 23.17 110 ALA A O 1
ATOM 790 N N . VAL A 1 114 ? -0.222 -0.608 2.893 1.00 21.34 111 VAL A N 1
ATOM 791 C CA . VAL A 1 114 ? -1.440 -1.394 3.062 1.00 22.54 111 VAL A CA 1
ATOM 792 C C . VAL A 1 114 ? -2.069 -1.075 4.411 1.00 25.32 111 VAL A C 1
ATOM 793 O O . VAL A 1 114 ? -3.282 -0.854 4.523 1.00 24.18 111 VAL A O 1
ATOM 797 N N . ARG A 1 115 ? -1.240 -1.052 5.446 1.00 25.88 112 ARG A N 1
ATOM 798 C CA . ARG A 1 115 ? -1.738 -0.764 6.786 1.00 25.02 112 ARG A CA 1
ATOM 799 C C . ARG A 1 115 ? -2.455 0.578 6.805 1.00 26.13 112 ARG A C 1
ATOM 800 O O . ARG A 1 115 ? -3.543 0.696 7.370 1.00 26.70 112 ARG A O 1
ATOM 808 N N . ASP A 1 116 ? -1.852 1.586 6.183 1.00 27.71 113 ASP A N 1
ATOM 809 C CA . ASP A 1 116 ? -2.467 2.910 6.070 1.00 30.45 113 ASP A CA 1
ATOM 810 C C . ASP A 1 116 ? -3.866 2.878 5.449 1.00 30.97 113 ASP A C 1
ATOM 811 O O . ASP A 1 116 ? -4.791 3.504 5.964 1.00 30.41 113 ASP A O 1
ATOM 816 N N . VAL A 1 117 ? -4.023 2.165 4.339 1.00 24.59 114 VAL A N 1
ATOM 817 C CA . VAL A 1 117 ? -5.334 2.050 3.711 1.00 24.37 114 VAL A CA 1
ATOM 818 C C . VAL A 1 117 ? -6.329 1.427 4.691 1.00 25.38 114 VAL A C 1
ATOM 819 O O . VAL A 1 117 ? -7.435 1.923 4.869 1.00 25.93 114 VAL A O 1
ATOM 823 N N . LEU A 1 118 ? -5.919 0.342 5.325 1.00 21.72 115 LEU A N 1
ATOM 824 C CA . LEU A 1 118 ? -6.800 -0.398 6.226 1.00 22.42 115 LEU A CA 1
ATOM 825 C C . LEU A 1 118 ? -7.166 0.396 7.467 1.00 26.05 115 LEU A C 1
ATOM 826 O O . LEU A 1 118 ? -8.315 0.364 7.911 1.00 23.87 115 LEU A O 1
ATOM 831 N N . ASP A 1 119 ? -6.194 1.109 8.0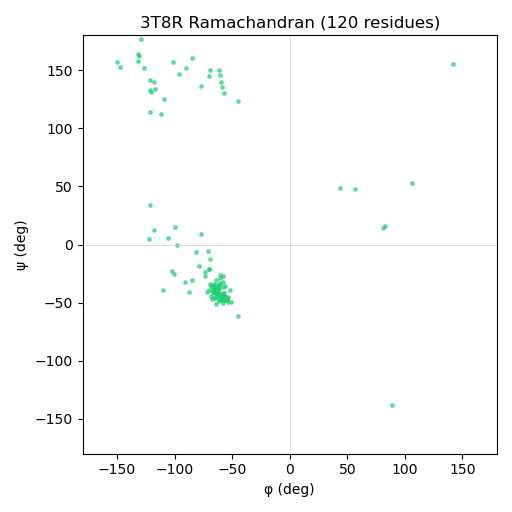26 1.00 26.25 116 ASP A N 1
ATOM 832 C CA . ASP A 1 119 ? -6.423 1.855 9.271 1.00 27.80 116 ASP A CA 1
ATOM 833 C C . ASP A 1 119 ? -7.264 3.098 9.076 1.00 30.04 116 ASP A C 1
ATOM 834 O O . ASP A 1 119 ? -7.943 3.545 10.001 1.00 31.54 116 ASP A O 1
ATOM 839 N N . ASN A 1 120 ? -7.217 3.667 7.882 1.00 27.61 117 ASN A N 1
ATOM 840 C CA . ASN A 1 120 ? -7.942 4.896 7.613 1.00 29.38 117 ASN A CA 1
ATOM 841 C C . ASN A 1 120 ? -9.251 4.641 6.882 1.00 27.76 117 ASN A C 1
ATOM 842 O O . ASN A 1 120 ? -9.862 5.562 6.329 1.00 30.66 117 ASN A O 1
ATOM 847 N N . THR A 1 121 ? -9.679 3.382 6.882 1.00 24.99 118 THR A N 1
ATOM 848 C CA . THR A 1 121 ? -10.969 3.018 6.312 1.00 24.85 118 THR A CA 1
ATOM 849 C C . THR A 1 121 ? -11.883 2.585 7.451 1.00 22.12 118 THR A C 1
ATOM 850 O O . THR A 1 121 ? -11.625 1.567 8.089 1.00 24.93 118 THR A O 1
ATOM 854 N N . THR A 1 122 ? -12.931 3.354 7.739 1.00 26.78 119 THR A N 1
ATOM 85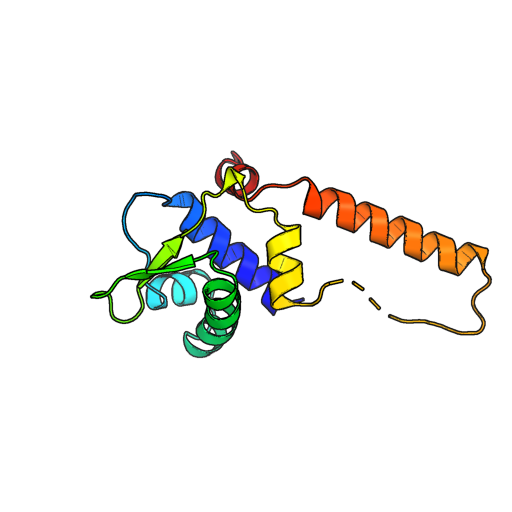5 C CA . THR A 1 122 ? -13.846 2.933 8.800 1.00 22.49 119 THR A CA 1
ATOM 856 C C . THR A 1 122 ? -14.897 1.971 8.272 1.00 22.69 119 THR A C 1
ATOM 857 O O . THR A 1 122 ? -15.174 1.910 7.077 1.00 23.10 119 THR A O 1
ATOM 861 N N . LEU A 1 123 ? -15.501 1.225 9.184 1.00 21.35 120 LEU A N 1
ATOM 862 C CA . LEU A 1 123 ? -16.602 0.356 8.832 1.00 19.96 120 LEU A CA 1
ATOM 863 C C . LEU A 1 123 ? -17.802 1.153 8.345 1.00 20.74 120 LEU A C 1
ATOM 864 O O . LEU A 1 123 ? -18.550 0.686 7.495 1.00 23.32 120 LEU A O 1
ATOM 869 N N . LYS A 1 124 ? -18.024 2.336 8.918 1.00 21.15 121 LYS A N 1
ATOM 870 C CA . LYS A 1 124 ? -19.131 3.174 8.474 1.00 23.52 121 LYS A CA 1
ATOM 871 C C . LYS A 1 124 ? -18.930 3.517 7.004 1.00 25.35 121 LYS A C 1
ATOM 872 O O . LYS A 1 124 ? -19.859 3.459 6.201 1.00 25.63 121 LYS A O 1
ATOM 878 N N . TYR A 1 125 ? -17.698 3.869 6.672 1.00 26.20 122 TYR A N 1
ATOM 879 C CA . TYR A 1 125 ? -17.305 4.192 5.310 1.00 29.35 122 TYR A CA 1
ATOM 880 C C . TYR A 1 125 ? -17.609 3.008 4.389 1.00 28.81 122 TYR A C 1
ATOM 881 O O . TYR A 1 125 ? -18.215 3.172 3.327 1.00 29.90 122 TYR A O 1
ATOM 890 N N . LEU A 1 126 ? -17.220 1.805 4.802 1.00 21.62 123 LEU A N 1
ATOM 891 C CA . LEU A 1 126 ? -17.519 0.614 4.006 1.00 22.98 123 LEU A CA 1
ATOM 892 C C . LEU A 1 126 ? -19.028 0.391 3.842 1.00 28.42 123 LEU A C 1
ATOM 893 O O . LEU A 1 126 ? -19.501 -0.083 2.809 1.00 27.58 123 LEU A O 1
ATOM 898 N N . ALA A 1 127 ? -19.791 0.728 4.872 1.00 23.05 124 ALA A N 1
ATOM 899 C CA . ALA A 1 127 ? -21.221 0.496 4.835 1.00 24.70 124 ALA A CA 1
ATOM 900 C C . ALA A 1 127 ? -21.956 1.474 3.924 1.00 27.67 124 ALA A C 1
ATOM 901 O O . ALA A 1 127 ? -23.049 1.171 3.446 1.00 35.88 124 ALA A O 1
ATOM 903 N N . GLU A 1 128 ? -21.361 2.636 3.691 1.00 25.66 125 GLU A N 1
ATOM 904 C CA . GLU A 1 128 ? -22.049 3.712 2.974 1.00 31.17 125 GLU A CA 1
ATOM 905 C C . GLU A 1 128 ? -21.551 3.911 1.549 1.00 28.20 125 GLU A C 1
ATOM 906 O O . GLU A 1 128 ? -21.940 4.862 0.875 1.00 30.74 125 GLU A O 1
ATOM 912 N N . TYR A 1 129 ? -20.665 3.029 1.111 1.00 28.71 126 TYR A N 1
ATOM 913 C CA . TYR A 1 129 ? -20.160 3.061 -0.260 1.00 25.54 126 TYR A CA 1
ATOM 914 C C . TYR A 1 129 ? -21.337 2.922 -1.209 1.00 22.16 126 TYR A C 1
ATOM 915 O O . TYR A 1 129 ? -22.212 2.082 -1.007 1.00 26.04 126 TYR A O 1
ATOM 924 N N . VAL A 1 130 ? -21.356 3.750 -2.250 1.00 25.87 127 VAL A N 1
ATOM 925 C CA . VAL A 1 130 ? -22.462 3.771 -3.188 1.00 23.06 127 VAL A CA 1
ATOM 926 C C . VAL A 1 130 ? -22.021 3.193 -4.519 1.00 25.30 127 VAL A C 1
ATOM 927 O O . VAL A 1 130 ? -21.054 3.657 -5.095 1.00 24.87 127 VAL A O 1
ATOM 931 N N . ASP A 1 131 ? -22.736 2.184 -4.999 1.00 27.16 128 ASP A N 1
ATOM 932 C CA . ASP A 1 131 ? -22.413 1.560 -6.279 1.00 28.38 128 ASP A CA 1
ATOM 933 C C . ASP A 1 131 ? -23.683 1.497 -7.115 1.00 33.20 128 ASP A C 1
ATOM 934 O O . ASP A 1 131 ? -24.739 1.922 -6.655 1.00 33.43 128 ASP A O 1
ATOM 939 N N . THR A 1 132 ? -23.562 1.013 -8.352 1.00 33.32 129 THR A N 1
ATOM 940 C CA . THR A 1 132 ? -24.707 0.624 -9.201 1.00 41.96 129 THR A CA 1
ATOM 941 C C . THR A 1 132 ? -24.622 1.197 -10.616 1.00 40.35 129 THR A C 1
ATOM 942 O O . THR A 1 132 ? -23.560 1.648 -11.052 1.00 42.11 129 THR A O 1
#

Solvent-accessible surface area: 8240 Å² total; per-residue (Å²): 72,84,96,0,179,74,0,32,48,2,0,41,27,3,2,115,73,76,79,109,42,40,30,39,16,130,35,2,1,128,124,38,144,29,69,69,142,58,0,70,112,0,0,12,47,0,92,130,48,15,23,1,121,58,63,233,66,47,209,27,0,11,37,15,135,30,53,0,125,120,3,13,2,1,52,0,26,83,75,13,94,24,162,220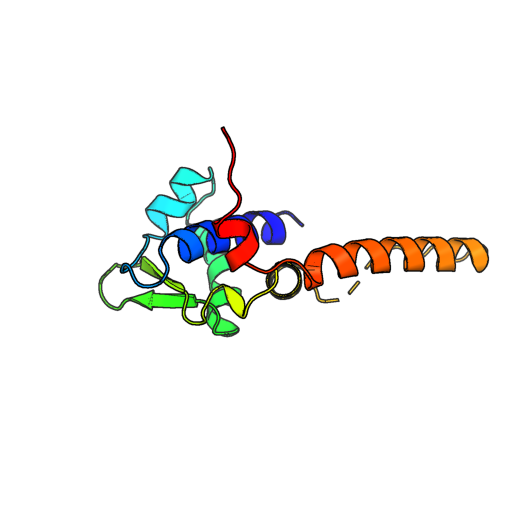,87,95,146,103,27,74,113,79,63,68,93,69,105,61,149,98,126,52,59,90,111,82,99,50,50,114,27,47,0,61,160,49,10,108,171,135,112,182

B-factor: mean 32.88, std 9.65, range [18.12, 68.39]

Nearest PDB structures (foldseek):
  3t8r-assembly1_A-2  TM=1.003E+00  e=4.958E-23  Staphylococcus aureus subsp. aureus Mu50
  3t8t-assembly1_A-2  TM=1.003E+00  e=3.353E-21  Staphylococcus aureus subsp. aureus Mu50
  2y75-assembly1_E  TM=9.116E-01  e=1.153E-14  Bacillus subtilis
  2y75-assembly1_A  TM=8.837E-01  e=4.606E-14  Bacillus subtilis
  4cic-assembly1_B  TM=8.351E-01  e=2.721E-11  Thermincola potens JR

Sequence (122 aa):
STKGRYGLTLMISLAKKEGQGCISLKSIAEENNLSDLYLEQLVGPLRNAGLIRSVRGAKGGYQLRVPAEEISAGDIIRLLEGPESIESEPPAQKQLWIRMRDAVRDVLDNTTLKYLAEYVDT

Radius of gyration: 16.77 Å; Cα contacts (8 Å, |Δi|>4): 143; chains: 1; bounding box: 54×28×33 Å

Foldseek 3Di:
DVLLVLLLVVLLVQLLCAPPFWDALVVSCVVPVHDSVSSVLSVVQCVVVQQKDADDPRPGIIHGRDHQQVAFSLNSSCSGPHVDDDPVDDPVVVVVVVVVVVVVSVVRRPHTSNNVNPDDDD

CATH classification: 1.10.10.10

InterPro domains:
  IPR000944 Transcription regulator Rrf2 [PF02082] (3-125)
  IPR000944 Transcription regulator Rrf2 [PS51197] (2-125)
  IPR000944 Transcription regulator Rrf2 [PTHR33221] (1-129)
  IPR000944 Transcription regulator Rrf2 [TIGR00738] (1-124)
  IPR030489 Transcription regulator Rrf2-type, conserved site [PS01332] (49-67)
  IPR036388 Winged helix-like DNA-binding domain superfamily [G3DSA:1.10.10.10] (1-140)
  IPR036390 Winged helix DNA-binding domain superfamily [SSF46785] (2-126)